Protein AF-A0A349ALE8-F1 (afdb_monomer_lite)

Sequence (79 aa):
MILTETISLKTNGRCDVVNITHYVEAQLAKSNLNSGIVTIFVTGSTAGATTIEYEPGLVADIKEAFERIAPTGIPYAHN

Radius of gyration: 15.95 Å; chains: 1; bounding box: 32×22×46 Å

pLDDT: mean 95.41, std 2.68, range [80.81, 98.19]

Structure (mmCIF, N/CA/C/O backbone):
data_AF-A0A349ALE8-F1
#
_entry.id   AF-A0A349ALE8-F1
#
loop_
_atom_site.group_PDB
_atom_site.id
_atom_site.type_symbol
_atom_site.label_atom_id
_atom_site.label_alt_id
_atom_site.label_comp_id
_atom_site.label_asym_id
_atom_site.label_entity_id
_atom_site.label_seq_id
_atom_site.pdbx_PDB_ins_code
_atom_site.Cartn_x
_atom_site.Cartn_y
_atom_site.Cartn_z
_atom_site.occupancy
_atom_site.B_iso_or_equiv
_atom_site.auth_seq_id
_atom_site.auth_comp_id
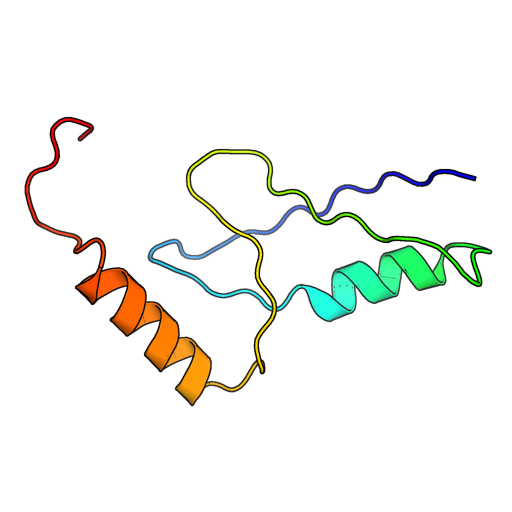_atom_site.auth_asym_id
_atom_site.auth_atom_id
_atom_site.pdbx_PDB_model_num
ATOM 1 N N . MET A 1 1 ? -19.364 3.932 16.910 1.00 84.56 1 MET A N 1
ATOM 2 C CA . MET A 1 1 ? -18.321 4.976 17.019 1.00 84.56 1 MET A CA 1
ATOM 3 C C . MET A 1 1 ? -17.468 4.897 15.768 1.00 84.56 1 MET A C 1
ATOM 5 O O . MET A 1 1 ? -17.173 3.786 15.352 1.00 84.56 1 MET A O 1
ATOM 9 N N . ILE A 1 2 ? -17.139 6.032 15.155 1.00 93.62 2 ILE A N 1
ATOM 10 C CA . ILE A 1 2 ? -16.267 6.105 13.975 1.00 93.62 2 ILE A CA 1
ATOM 11 C C . ILE A 1 2 ? -15.086 6.985 14.370 1.00 93.62 2 ILE A C 1
ATOM 13 O O . ILE A 1 2 ? -15.297 8.060 14.929 1.00 93.62 2 ILE A O 1
ATOM 17 N N . LEU A 1 3 ? -13.873 6.500 14.123 1.00 94.81 3 LEU A N 1
ATOM 18 C CA . LEU A 1 3 ? -12.630 7.225 14.355 1.00 94.81 3 LEU A CA 1
ATOM 19 C C . LEU A 1 3 ? -11.915 7.366 13.015 1.00 94.81 3 LEU A C 1
ATOM 21 O O . LEU A 1 3 ? -11.816 6.391 12.269 1.00 94.81 3 LEU A O 1
ATOM 25 N N . THR A 1 4 ? -11.429 8.569 12.731 1.00 96.62 4 THR A N 1
ATOM 26 C CA . THR A 1 4 ? -10.699 8.876 11.501 1.00 96.62 4 THR A CA 1
ATOM 27 C C . THR A 1 4 ? -9.389 9.531 11.885 1.00 96.62 4 THR A C 1
ATOM 29 O O . THR A 1 4 ? -9.385 10.614 12.459 1.00 96.62 4 THR A O 1
ATOM 32 N N . GLU A 1 5 ? -8.287 8.877 11.540 1.00 96.00 5 GLU A N 1
ATOM 33 C CA . GLU A 1 5 ? -6.934 9.344 11.821 1.00 96.00 5 GLU A CA 1
ATOM 34 C C . GLU A 1 5 ? -6.150 9.472 10.519 1.00 96.00 5 GLU A C 1
ATOM 36 O O . GLU A 1 5 ? -6.401 8.757 9.549 1.00 96.00 5 GLU A O 1
ATOM 41 N N . THR A 1 6 ? -5.185 10.389 10.497 1.00 96.69 6 THR A N 1
ATOM 42 C CA . THR A 1 6 ? -4.272 10.571 9.362 1.00 96.69 6 THR A CA 1
ATOM 43 C C . THR A 1 6 ? -2.844 10.300 9.808 1.00 96.69 6 THR A C 1
ATOM 45 O O . THR A 1 6 ? -2.383 10.846 10.810 1.00 96.69 6 THR A O 1
ATOM 48 N N . ILE A 1 7 ? -2.131 9.476 9.042 1.00 95.25 7 ILE A N 1
ATOM 49 C CA . ILE A 1 7 ? -0.693 9.255 9.201 1.00 95.25 7 ILE A CA 1
ATOM 50 C C . ILE A 1 7 ? 0.047 9.894 8.026 1.00 95.25 7 ILE A C 1
ATOM 52 O O . ILE A 1 7 ? -0.327 9.708 6.871 1.00 95.25 7 ILE A O 1
ATOM 56 N N . SER A 1 8 ? 1.102 10.648 8.326 1.00 95.81 8 SER A N 1
ATOM 57 C CA . SER A 1 8 ? 1.954 11.285 7.320 1.00 95.81 8 SER A CA 1
ATOM 58 C C . SER A 1 8 ? 3.309 10.596 7.305 1.00 95.81 8 SER A C 1
ATOM 60 O O . SER A 1 8 ? 3.992 10.545 8.328 1.00 95.81 8 SER A O 1
ATOM 62 N N . LEU A 1 9 ? 3.706 10.083 6.142 1.00 94.94 9 LEU A N 1
ATOM 63 C CA . LEU A 1 9 ? 4.951 9.346 5.952 1.00 94.94 9 LEU A CA 1
ATOM 64 C C . LEU A 1 9 ? 5.812 10.050 4.906 1.00 94.94 9 LEU A C 1
ATOM 66 O O . LEU A 1 9 ? 5.303 10.585 3.923 1.00 94.94 9 LEU A O 1
ATOM 70 N N . LYS A 1 10 ? 7.127 10.037 5.116 1.00 95.19 10 LYS A N 1
ATOM 71 C CA . LYS A 1 10 ? 8.103 10.426 4.095 1.00 95.19 10 LYS A CA 1
ATOM 72 C C . LYS A 1 10 ? 8.667 9.156 3.478 1.00 95.19 10 LYS A C 1
ATOM 74 O O . LYS A 1 10 ? 9.078 8.266 4.215 1.00 95.19 10 LYS A O 1
ATOM 79 N N . THR A 1 11 ? 8.687 9.094 2.153 1.00 95.31 11 THR A N 1
ATOM 80 C CA . THR A 1 11 ? 9.237 7.965 1.397 1.00 95.31 11 THR A CA 1
ATOM 81 C C . THR A 1 11 ? 10.446 8.414 0.587 1.00 95.31 11 THR A C 1
ATOM 83 O O . THR A 1 11 ? 10.600 9.597 0.275 1.00 95.31 11 THR A O 1
ATOM 86 N N . ASN A 1 12 ? 11.297 7.461 0.221 1.00 94.31 12 ASN A N 1
ATOM 87 C CA . ASN A 1 12 ? 12.456 7.701 -0.640 1.00 94.31 12 ASN A CA 1
ATOM 88 C C . ASN A 1 12 ? 12.102 7.694 -2.144 1.00 94.31 12 ASN A C 1
ATOM 90 O O . ASN A 1 12 ? 12.979 7.865 -2.990 1.00 94.31 12 ASN A O 1
ATOM 94 N N . GLY A 1 13 ? 10.823 7.500 -2.491 1.00 90.75 13 GLY A N 1
ATOM 95 C CA . GLY A 1 13 ? 10.373 7.268 -3.866 1.00 90.75 13 GLY A CA 1
ATOM 96 C C . GLY A 1 13 ? 10.797 5.896 -4.410 1.00 90.75 13 GLY A C 1
ATOM 97 O O . GLY A 1 13 ? 11.307 5.059 -3.673 1.00 90.75 13 GLY A O 1
ATOM 98 N N . ARG A 1 14 ? 10.575 5.658 -5.712 1.00 89.19 14 ARG A N 1
ATOM 99 C CA . ARG A 1 14 ? 11.005 4.432 -6.429 1.00 89.19 14 ARG A CA 1
ATOM 100 C C . ARG A 1 14 ? 10.556 3.124 -5.756 1.00 89.19 14 ARG A C 1
ATOM 102 O O . ARG A 1 14 ? 11.376 2.271 -5.431 1.00 89.19 14 ARG A O 1
ATOM 109 N N . CYS A 1 15 ? 9.245 2.978 -5.557 1.00 93.75 15 CYS A N 1
ATOM 110 C CA . CYS A 1 15 ? 8.652 1.805 -4.904 1.00 93.75 15 CYS A CA 1
ATOM 111 C C . CYS A 1 15 ? 9.198 1.567 -3.479 1.00 93.75 15 CYS A C 1
ATOM 113 O O . CYS A 1 15 ? 9.523 0.448 -3.092 1.00 93.75 15 CYS A O 1
ATOM 115 N N . ASP A 1 16 ? 9.338 2.627 -2.679 1.00 95.94 16 ASP A N 1
ATOM 116 C CA . ASP A 1 16 ? 9.675 2.481 -1.262 1.00 95.94 16 ASP A CA 1
ATOM 117 C C . ASP A 1 16 ? 8.540 1.761 -0.515 1.00 95.94 16 ASP A C 1
ATOM 119 O O . ASP A 1 16 ? 7.387 2.196 -0.560 1.00 95.94 16 ASP A O 1
ATOM 123 N N . VAL A 1 17 ? 8.863 0.657 0.160 1.00 96.44 17 VAL A N 1
ATOM 124 C CA . VAL A 1 17 ? 7.886 -0.175 0.872 1.00 96.44 17 VAL A CA 1
ATOM 125 C C . VAL A 1 17 ? 8.024 0.122 2.356 1.00 96.44 17 VAL A C 1
ATOM 127 O O . VAL A 1 17 ? 9.037 -0.205 2.966 1.00 96.44 17 VAL A O 1
ATOM 130 N N . VAL A 1 18 ? 7.002 0.747 2.936 1.00 96.69 18 VAL A N 1
ATOM 131 C CA . VAL A 1 18 ? 7.000 1.160 4.342 1.00 96.69 18 VAL A CA 1
ATOM 132 C C . VAL A 1 18 ? 6.024 0.287 5.118 1.00 96.69 18 VAL A C 1
ATOM 134 O O . VAL A 1 18 ? 4.832 0.264 4.813 1.00 96.69 18 VAL A O 1
ATOM 137 N N . ASN A 1 19 ? 6.509 -0.409 6.146 1.00 97.31 19 ASN A N 1
ATOM 138 C CA . ASN A 1 19 ? 5.628 -1.115 7.071 1.00 97.31 19 ASN A CA 1
ATOM 139 C C . ASN A 1 19 ? 4.841 -0.102 7.912 1.00 97.31 19 ASN A C 1
ATOM 141 O O . ASN A 1 19 ? 5.434 0.658 8.681 1.00 97.31 19 ASN A O 1
ATOM 145 N N . ILE A 1 20 ? 3.511 -0.101 7.772 1.00 97.44 20 ILE A N 1
ATOM 146 C CA . ILE A 1 20 ? 2.626 0.800 8.520 1.00 97.44 20 ILE A CA 1
ATOM 147 C C . ILE A 1 20 ? 1.896 0.136 9.695 1.00 97.44 20 ILE A C 1
ATOM 149 O O . ILE A 1 20 ? 1.097 0.794 10.361 1.00 97.44 20 ILE A O 1
ATOM 153 N N . THR A 1 21 ? 2.154 -1.147 9.958 1.00 97.56 21 THR A N 1
ATOM 154 C CA . THR A 1 21 ? 1.402 -1.959 10.932 1.00 97.56 21 THR A CA 1
ATOM 155 C C . THR A 1 21 ? 1.397 -1.317 12.317 1.00 97.56 21 THR A C 1
ATOM 157 O O . TH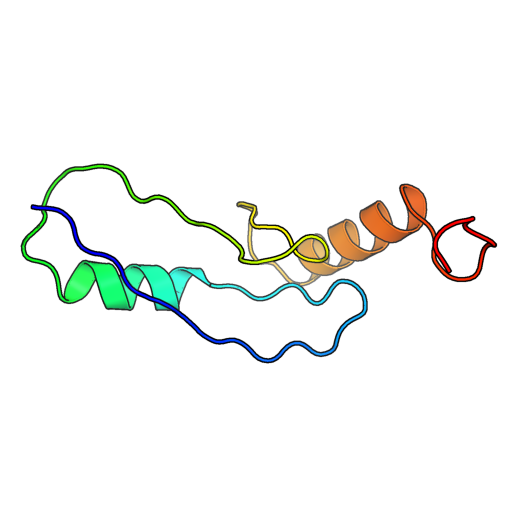R A 1 21 ? 0.330 -1.081 12.880 1.00 97.56 21 THR A O 1
ATOM 160 N N . HIS A 1 22 ? 2.566 -0.903 12.815 1.00 97.19 22 HIS A N 1
ATOM 161 C CA . HIS A 1 22 ? 2.692 -0.274 14.133 1.00 97.19 22 HIS A CA 1
ATOM 162 C C . HIS A 1 22 ? 1.986 1.082 14.221 1.00 97.19 22 HIS A C 1
ATOM 164 O O . HIS A 1 22 ? 1.509 1.460 15.289 1.00 97.19 22 HIS A O 1
ATOM 170 N N . TYR A 1 23 ? 1.882 1.826 13.113 1.00 96.88 23 TYR A N 1
ATOM 171 C CA . TYR A 1 23 ? 1.111 3.070 13.099 1.00 96.88 23 TYR A CA 1
ATOM 172 C C . TYR A 1 23 ? -0.385 2.790 13.248 1.00 96.88 23 TYR A C 1
ATOM 174 O O . TYR A 1 23 ? -1.057 3.501 13.992 1.00 96.88 23 TYR A O 1
ATOM 182 N N . VAL A 1 24 ? -0.902 1.759 12.572 1.00 96.19 24 VAL A N 1
ATOM 183 C CA . VAL A 1 24 ? -2.314 1.357 12.673 1.00 96.19 24 VAL A CA 1
ATOM 184 C C . VAL A 1 24 ? -2.625 0.857 14.084 1.00 96.19 24 VAL A C 1
ATOM 186 O O . VAL A 1 24 ? -3.574 1.337 14.705 1.00 96.19 24 VAL A O 1
ATOM 189 N N . GLU A 1 25 ? -1.790 -0.030 14.630 1.00 96.06 25 GLU A N 1
ATOM 190 C CA . GLU A 1 25 ? -1.919 -0.542 16.002 1.00 96.06 25 GLU A CA 1
ATOM 191 C C . GLU A 1 25 ? -1.935 0.589 17.035 1.00 96.06 25 GLU A C 1
ATOM 193 O O . GLU A 1 25 ? -2.793 0.613 17.918 1.00 96.06 25 GLU A O 1
ATOM 198 N N . ALA A 1 26 ? -1.049 1.579 16.887 1.00 95.44 26 ALA A N 1
ATOM 199 C CA . ALA A 1 26 ? -0.988 2.723 17.789 1.00 95.44 26 ALA A CA 1
ATOM 200 C C . ALA A 1 26 ? -2.263 3.583 17.768 1.00 95.44 26 ALA A C 1
ATOM 202 O O . ALA A 1 26 ? -2.600 4.178 18.792 1.00 95.44 26 ALA A O 1
ATOM 203 N N . GLN A 1 27 ? -2.978 3.674 16.639 1.00 94.81 27 GLN A N 1
ATOM 204 C CA . GLN A 1 27 ? -4.266 4.382 16.598 1.00 94.81 27 GLN A CA 1
ATOM 205 C C . GLN A 1 27 ? -5.401 3.540 17.182 1.00 94.81 27 GLN A C 1
ATOM 207 O O . GLN A 1 27 ? -6.234 4.067 17.919 1.00 94.81 27 GLN A O 1
ATOM 212 N N . LEU A 1 28 ? -5.411 2.229 16.927 1.00 94.12 28 LEU A N 1
ATOM 213 C CA . LEU A 1 28 ? -6.410 1.326 17.503 1.00 94.12 28 LEU A CA 1
ATOM 214 C C . LEU A 1 28 ? -6.300 1.248 19.027 1.00 94.12 28 LEU A C 1
ATOM 216 O O . LEU A 1 28 ? -7.325 1.279 19.704 1.00 94.12 28 LEU A O 1
ATOM 220 N N . ALA A 1 29 ? -5.080 1.241 19.571 1.00 94.19 29 ALA A N 1
ATOM 221 C CA . ALA A 1 29 ? -4.826 1.202 21.012 1.00 94.19 29 ALA A CA 1
ATOM 222 C C . ALA A 1 29 ? -5.361 2.430 21.773 1.00 94.19 29 ALA A C 1
ATOM 224 O O . ALA A 1 29 ? -5.591 2.357 22.976 1.00 94.19 29 ALA A O 1
ATOM 225 N N . LYS A 1 30 ? -5.572 3.562 21.088 1.00 93.50 30 LYS A N 1
ATOM 226 C CA . LYS A 1 30 ? -6.193 4.767 21.671 1.00 93.50 30 LYS A CA 1
ATOM 227 C C . LYS A 1 30 ? -7.720 4.704 21.668 1.00 93.50 30 LYS A C 1
ATOM 229 O O . LYS A 1 30 ? -8.371 5.559 22.265 1.00 93.50 30 LYS A O 1
ATOM 234 N N . SER A 1 31 ? -8.295 3.740 20.955 1.00 91.81 31 SER A N 1
ATOM 235 C CA . SER A 1 31 ? -9.737 3.567 20.849 1.00 91.81 31 SER A CA 1
ATOM 236 C C . SER A 1 31 ? -10.265 2.636 21.940 1.00 91.81 31 SER A C 1
ATOM 238 O O . SER A 1 31 ? -9.578 1.727 22.388 1.00 91.81 31 SER A O 1
ATOM 240 N N . ASN A 1 32 ? -11.535 2.808 22.305 1.00 91.94 32 ASN A N 1
ATOM 241 C CA . ASN A 1 32 ? -12.267 1.851 23.141 1.00 91.94 32 ASN A CA 1
ATOM 242 C C . ASN A 1 32 ? -13.025 0.808 22.287 1.00 91.94 32 ASN A C 1
ATOM 244 O O . ASN A 1 32 ? -14.067 0.300 22.705 1.00 91.94 32 ASN A O 1
ATOM 248 N N . LEU A 1 33 ? -12.577 0.555 21.048 1.00 93.56 33 LEU A N 1
ATOM 249 C CA . LEU A 1 33 ? -13.211 -0.397 20.131 1.00 93.56 33 LEU A CA 1
ATOM 250 C C . LEU A 1 33 ? -12.628 -1.795 20.328 1.00 93.56 33 LEU A C 1
ATOM 252 O O . LEU A 1 33 ? -11.431 -1.996 20.175 1.00 93.56 33 LEU A O 1
ATOM 256 N N . ASN A 1 34 ? -13.500 -2.772 20.573 1.00 93.25 34 ASN A N 1
ATOM 257 C CA . ASN A 1 34 ? -13.106 -4.180 20.711 1.00 93.25 34 ASN A CA 1
ATOM 258 C C . ASN A 1 34 ? -13.436 -5.027 19.469 1.00 93.25 34 ASN A C 1
ATOM 260 O O . ASN A 1 34 ? -12.996 -6.166 19.358 1.00 93.25 34 ASN A O 1
ATOM 264 N N . SER A 1 35 ? -14.252 -4.507 18.548 1.00 96.00 35 SER A N 1
ATOM 265 C CA . SER A 1 35 ? -14.661 -5.192 17.319 1.00 96.00 35 SER A CA 1
ATOM 266 C C . SER A 1 35 ? -15.124 -4.171 16.282 1.00 96.00 35 SER A C 1
ATOM 268 O O . SER A 1 35 ? -15.750 -3.167 16.635 1.00 96.00 35 SER A O 1
ATOM 270 N N . GLY A 1 36 ? -14.807 -4.409 15.010 1.00 94.81 36 GLY A N 1
ATOM 271 C CA . GLY A 1 36 ? -15.176 -3.523 13.913 1.00 94.81 36 GLY A CA 1
ATOM 272 C C . GLY A 1 36 ? -14.357 -3.769 12.650 1.00 94.81 36 GLY A C 1
ATOM 273 O O . GLY A 1 36 ? -13.774 -4.834 12.467 1.00 94.81 36 GLY A O 1
ATOM 274 N N . ILE A 1 37 ? -14.329 -2.758 11.783 1.00 96.69 37 ILE A N 1
ATOM 275 C CA . ILE A 1 37 ? -13.592 -2.758 10.517 1.00 96.69 37 ILE A CA 1
ATOM 2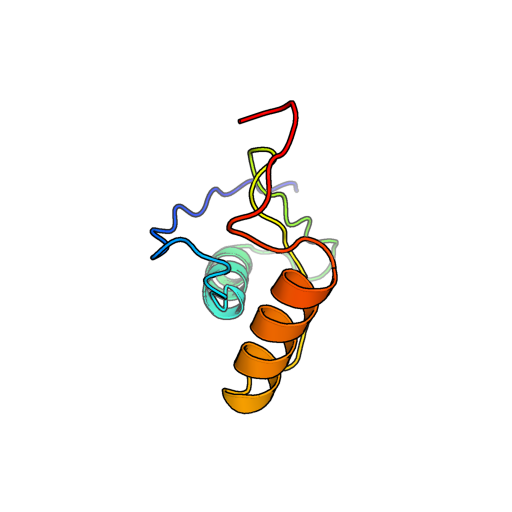76 C C . ILE A 1 37 ? -12.612 -1.587 10.534 1.00 96.69 37 ILE A C 1
ATOM 278 O O . ILE A 1 37 ? -12.973 -0.480 10.934 1.00 96.69 37 ILE A O 1
ATOM 282 N N . VAL A 1 38 ? -11.390 -1.825 10.058 1.00 96.50 38 VAL A N 1
ATOM 283 C CA . VAL A 1 38 ? -10.390 -0.784 9.802 1.00 96.50 38 VAL A CA 1
ATOM 284 C C . VAL A 1 38 ? -10.296 -0.578 8.299 1.00 96.50 38 VAL A C 1
ATOM 286 O O . VAL A 1 38 ? -10.094 -1.531 7.553 1.00 96.50 38 VAL A O 1
ATOM 289 N N . THR A 1 39 ? -10.445 0.666 7.854 1.00 97.31 39 THR A N 1
ATOM 290 C CA . THR A 1 39 ? -10.227 1.041 6.453 1.00 97.31 39 THR A CA 1
ATOM 291 C C . THR A 1 39 ? -8.918 1.805 6.351 1.00 97.31 39 THR A C 1
ATOM 293 O O . THR A 1 39 ? -8.753 2.834 7.001 1.00 97.31 39 THR A O 1
ATOM 296 N N . ILE A 1 40 ? -7.996 1.305 5.529 1.00 97.69 40 ILE A N 1
ATOM 297 C CA . ILE A 1 40 ? -6.744 1.987 5.200 1.00 97.69 40 ILE A CA 1
ATOM 298 C C . ILE A 1 40 ? -6.911 2.593 3.812 1.00 97.69 40 ILE A C 1
ATOM 300 O O . ILE A 1 40 ? -7.232 1.887 2.857 1.00 97.69 40 ILE A O 1
ATOM 304 N N . PHE A 1 41 ? -6.701 3.901 3.708 1.00 97.31 41 PHE A N 1
ATOM 305 C CA . PHE A 1 41 ? -6.868 4.640 2.466 1.00 97.31 41 PHE A CA 1
ATOM 306 C C . PHE A 1 41 ? -5.645 5.513 2.197 1.00 97.31 41 PHE A C 1
ATOM 308 O O . PHE A 1 41 ? -5.206 6.262 3.070 1.00 97.31 41 PHE A O 1
ATOM 315 N N . VAL A 1 42 ? -5.106 5.414 0.982 1.00 96.81 42 VAL A N 1
ATOM 316 C CA . VAL A 1 42 ? -4.000 6.252 0.511 1.00 96.81 42 VAL A CA 1
ATOM 317 C C . VAL A 1 42 ? -4.576 7.448 -0.232 1.00 96.81 42 VAL A C 1
ATOM 319 O O . VAL A 1 42 ? -5.347 7.295 -1.177 1.00 96.81 42 VAL A O 1
ATOM 322 N N . THR A 1 43 ? -4.190 8.651 0.177 1.00 95.06 43 THR A N 1
ATOM 323 C CA . THR A 1 43 ? -4.557 9.883 -0.519 1.00 95.06 43 THR A CA 1
ATOM 324 C C . THR A 1 43 ? -3.630 10.103 -1.719 1.00 95.06 43 THR A C 1
ATOM 326 O O . THR A 1 43 ? -2.455 10.422 -1.563 1.00 95.06 43 THR A O 1
ATOM 329 N N . GLY A 1 44 ? -4.156 9.939 -2.936 1.00 94.31 44 GLY A N 1
ATOM 330 C CA . GLY A 1 44 ? -3.424 10.170 -4.190 1.00 94.31 44 GLY A CA 1
ATOM 331 C C . GLY A 1 44 ? -3.403 8.953 -5.119 1.00 94.31 44 GLY A C 1
ATOM 332 O O . GLY A 1 44 ? -3.975 7.915 -4.806 1.00 94.31 44 GLY A O 1
ATOM 333 N N . SER A 1 45 ? -2.766 9.097 -6.284 1.00 93.94 45 SER A N 1
ATOM 334 C CA . SER A 1 45 ? -2.758 8.081 -7.353 1.00 93.94 45 SER A CA 1
ATOM 335 C C . SER A 1 45 ? -1.429 7.337 -7.524 1.00 93.94 45 SER A C 1
ATOM 337 O O . SER A 1 45 ? -1.363 6.390 -8.301 1.00 93.94 45 SER A O 1
ATOM 339 N N . THR A 1 46 ? -0.365 7.753 -6.832 1.00 94.38 46 THR A N 1
ATOM 340 C CA . THR A 1 46 ? 1.009 7.258 -7.052 1.00 94.38 46 THR A CA 1
ATOM 341 C C . THR A 1 46 ? 1.548 6.397 -5.907 1.00 94.38 46 THR A C 1
ATOM 343 O O . THR A 1 46 ? 2.738 6.088 -5.865 1.00 94.38 46 THR A O 1
ATOM 346 N N . ALA A 1 47 ? 0.681 5.993 -4.979 1.00 95.69 47 ALA A N 1
ATOM 347 C CA . ALA A 1 47 ? 0.991 5.069 -3.895 1.00 95.69 47 ALA A CA 1
ATOM 348 C C . ALA A 1 47 ? -0.173 4.089 -3.689 1.00 95.69 47 ALA A C 1
ATOM 350 O O . ALA A 1 47 ? -1.309 4.368 -4.069 1.00 95.69 47 ALA A O 1
ATOM 351 N N . GLY A 1 48 ? 0.115 2.940 -3.081 1.00 95.12 48 GLY A N 1
ATOM 352 C CA . GLY A 1 48 ? -0.870 1.903 -2.782 1.00 95.12 48 GLY A CA 1
ATOM 353 C C . GLY A 1 48 ? -0.689 1.349 -1.373 1.00 95.12 48 GLY A C 1
ATOM 354 O O . GLY A 1 48 ? 0.385 1.465 -0.787 1.00 95.12 48 GLY A O 1
ATOM 355 N N . ALA A 1 49 ? -1.749 0.749 -0.835 1.00 96.50 49 ALA A N 1
ATOM 356 C CA . ALA A 1 49 ? -1.711 -0.013 0.407 1.00 96.50 49 ALA A CA 1
ATOM 357 C C . ALA A 1 49 ? -1.947 -1.491 0.089 1.00 96.50 49 ALA A C 1
ATOM 359 O O . ALA A 1 49 ? -2.833 -1.831 -0.693 1.00 96.50 49 ALA A O 1
ATOM 360 N N . THR A 1 50 ? -1.148 -2.363 0.694 1.00 96.38 50 THR A N 1
ATOM 361 C CA . THR A 1 50 ? -1.281 -3.815 0.569 1.00 96.38 50 THR A CA 1
ATOM 362 C C . THR A 1 50 ? -0.870 -4.486 1.876 1.00 96.38 50 THR A C 1
ATOM 364 O O . THR A 1 50 ? -0.326 -3.840 2.773 1.00 96.38 50 THR A O 1
ATOM 367 N N . THR A 1 51 ? -1.127 -5.783 1.979 1.00 97.12 51 THR A N 1
ATOM 368 C CA . THR A 1 51 ? -0.708 -6.637 3.090 1.00 97.12 51 THR A CA 1
ATOM 369 C C . THR A 1 51 ? 0.213 -7.723 2.562 1.00 97.12 51 THR A C 1
ATOM 371 O O . THR A 1 51 ? -0.162 -8.442 1.636 1.00 97.12 51 THR A O 1
ATOM 374 N N . ILE A 1 52 ? 1.393 -7.849 3.157 1.00 96.56 52 ILE A N 1
ATOM 375 C CA . ILE A 1 52 ? 2.420 -8.839 2.816 1.00 96.56 52 ILE A CA 1
ATOM 376 C C . ILE A 1 52 ? 3.208 -9.186 4.083 1.00 96.56 52 ILE A C 1
ATOM 378 O O . ILE A 1 52 ? 3.162 -8.436 5.062 1.00 96.56 52 ILE A O 1
ATOM 382 N N . GLU A 1 53 ? 3.978 -10.269 4.056 1.00 97.62 53 GLU A N 1
ATOM 383 C CA . GLU A 1 53 ? 5.027 -10.470 5.055 1.00 97.62 53 GLU A CA 1
ATOM 384 C C . GLU A 1 53 ? 6.123 -9.409 4.866 1.00 97.62 53 GLU A C 1
ATOM 386 O O . GLU A 1 53 ? 6.646 -9.222 3.767 1.00 97.62 53 GLU A O 1
ATOM 391 N N . TYR A 1 54 ? 6.453 -8.670 5.927 1.00 97.00 54 TYR A N 1
ATOM 392 C CA . TYR A 1 54 ? 7.471 -7.622 5.854 1.00 97.00 54 TYR A CA 1
ATOM 393 C C . TYR A 1 54 ? 8.865 -8.200 6.118 1.00 97.00 54 TYR A C 1
ATOM 395 O O . TYR A 1 54 ? 9.458 -7.995 7.178 1.00 97.00 54 TYR A O 1
ATOM 403 N N . GLU A 1 55 ? 9.367 -8.943 5.138 1.00 97.75 55 GLU A N 1
ATOM 404 C CA . GLU A 1 55 ? 10.700 -9.545 5.126 1.00 97.75 55 GLU A CA 1
ATOM 405 C C . GLU A 1 55 ? 11.564 -8.856 4.045 1.00 97.75 55 GLU A C 1
ATOM 407 O O . GLU A 1 55 ? 11.056 -8.570 2.957 1.00 97.75 55 GLU A O 1
ATOM 412 N N . PRO A 1 56 ? 12.841 -8.517 4.320 1.00 96.88 56 PRO A N 1
ATOM 413 C CA . PRO A 1 56 ? 13.695 -7.790 3.376 1.00 96.88 56 PRO A CA 1
ATOM 414 C C . PRO A 1 56 ? 13.787 -8.373 1.957 1.00 96.88 56 PRO A C 1
ATOM 416 O O . PRO A 1 56 ? 13.788 -7.600 0.996 1.00 96.88 56 PRO A O 1
ATOM 419 N N . GLY A 1 57 ? 13.857 -9.698 1.815 1.00 98.19 57 GLY A N 1
ATOM 420 C CA . GLY A 1 57 ? 13.836 -10.401 0.532 1.00 98.19 57 GLY A CA 1
ATOM 421 C C . GLY A 1 57 ? 12.517 -10.213 -0.214 1.00 98.19 57 GLY A C 1
ATOM 422 O O . GLY A 1 57 ? 12.527 -9.727 -1.343 1.00 98.19 57 GLY A O 1
ATOM 423 N N . LEU A 1 58 ? 11.375 -10.460 0.432 1.00 97.75 58 LEU A N 1
ATOM 424 C CA . LEU A 1 58 ? 10.063 -10.256 -0.200 1.00 97.75 58 LEU A CA 1
ATOM 425 C C . LEU A 1 58 ? 9.806 -8.781 -0.566 1.00 97.75 58 LEU A C 1
ATOM 427 O O . LEU A 1 58 ? 9.182 -8.473 -1.585 1.00 97.75 58 LEU A O 1
ATOM 431 N N . VAL A 1 59 ? 10.318 -7.842 0.235 1.00 97.44 59 VAL A N 1
ATOM 432 C CA . VAL A 1 59 ? 10.292 -6.410 -0.099 1.00 97.44 59 VAL A CA 1
ATOM 433 C C . VAL A 1 59 ? 11.091 -6.126 -1.375 1.00 97.44 59 VAL A C 1
ATOM 435 O O . VAL A 1 59 ? 10.660 -5.303 -2.187 1.00 97.44 59 VAL A O 1
ATOM 438 N N . ALA A 1 60 ? 12.235 -6.786 -1.574 1.00 97.62 60 ALA A N 1
ATOM 439 C CA . ALA A 1 60 ? 12.993 -6.683 -2.818 1.00 97.62 60 ALA A CA 1
ATOM 440 C C . ALA A 1 60 ? 12.218 -7.299 -3.995 1.00 97.62 60 ALA A C 1
ATOM 442 O O . ALA A 1 60 ? 12.061 -6.636 -5.021 1.00 97.62 60 ALA A O 1
ATOM 443 N N . ASP A 1 61 ? 11.635 -8.488 -3.814 1.00 97.62 61 ASP A N 1
ATOM 444 C CA . ASP A 1 61 ? 10.857 -9.181 -4.849 1.00 97.62 61 ASP A CA 1
ATOM 445 C C . ASP A 1 61 ? 9.693 -8.329 -5.378 1.00 97.62 61 ASP A C 1
ATOM 447 O O . ASP A 1 61 ? 9.440 -8.283 -6.586 1.00 97.62 61 ASP A O 1
ATOM 451 N N . ILE A 1 62 ? 8.993 -7.608 -4.496 1.00 96.50 62 ILE A N 1
ATOM 452 C CA . ILE A 1 62 ? 7.895 -6.706 -4.878 1.00 96.50 62 ILE A CA 1
ATOM 453 C C . ILE A 1 62 ? 8.393 -5.529 -5.707 1.00 96.50 62 ILE A C 1
ATOM 455 O O . ILE A 1 62 ? 7.768 -5.183 -6.712 1.00 96.50 62 ILE A O 1
ATOM 459 N N . LYS A 1 63 ? 9.514 -4.918 -5.311 1.00 95.94 63 LYS A N 1
ATOM 460 C CA . LYS A 1 63 ? 10.112 -3.810 -6.068 1.00 95.94 63 LYS A CA 1
ATOM 461 C C . LYS A 1 63 ? 10.459 -4.260 -7.482 1.00 95.94 63 LYS A C 1
ATOM 463 O O . LYS A 1 63 ? 10.118 -3.579 -8.445 1.00 95.94 63 LYS A O 1
ATOM 468 N N . GLU A 1 64 ? 11.062 -5.438 -7.614 1.00 97.50 64 GLU A N 1
ATOM 469 C CA . GLU A 1 64 ? 11.373 -6.005 -8.923 1.00 97.50 64 GLU A CA 1
ATOM 470 C C . GLU A 1 64 ? 10.122 -6.385 -9.722 1.00 97.50 64 GLU A C 1
ATOM 472 O O . GLU A 1 64 ? 10.087 -6.213 -10.940 1.00 97.50 64 GLU A O 1
ATOM 477 N N . ALA A 1 65 ? 9.080 -6.903 -9.066 1.00 96.75 65 ALA A N 1
ATOM 478 C CA . ALA A 1 65 ? 7.821 -7.227 -9.727 1.00 96.75 65 ALA A CA 1
ATOM 479 C C . ALA A 1 65 ? 7.157 -5.975 -10.313 1.00 96.75 65 ALA A C 1
ATOM 481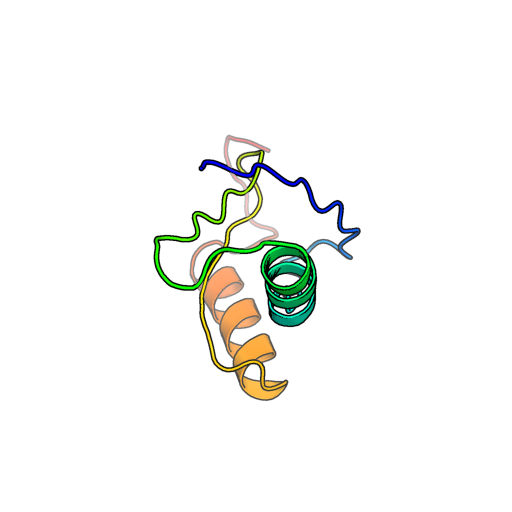 O O . ALA A 1 65 ? 6.716 -6.012 -11.462 1.00 96.75 65 ALA A O 1
ATOM 482 N N . PHE A 1 66 ? 7.137 -4.862 -9.574 1.00 95.69 66 PHE A N 1
ATOM 483 C CA . PHE A 1 66 ? 6.625 -3.593 -10.090 1.00 95.69 66 PHE A CA 1
ATOM 484 C C . PHE A 1 66 ? 7.447 -3.073 -11.264 1.00 95.69 66 PHE A C 1
ATOM 486 O O . PHE A 1 66 ? 6.858 -2.666 -12.261 1.00 95.69 66 PHE A O 1
ATOM 493 N N . GLU A 1 67 ? 8.775 -3.165 -11.196 1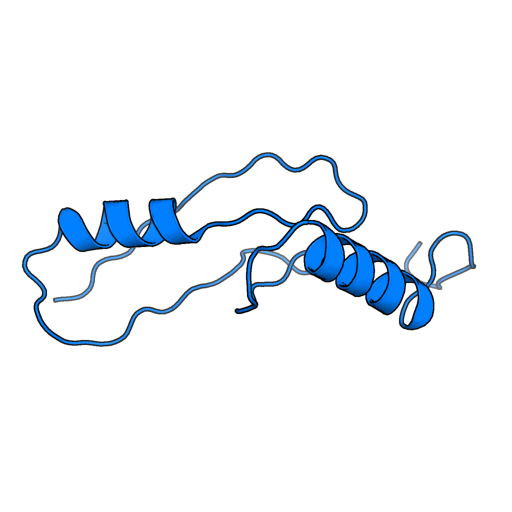.00 96.75 67 GLU A N 1
ATOM 494 C CA . GLU A 1 67 ? 9.640 -2.770 -12.310 1.00 96.75 67 GLU A CA 1
ATOM 495 C C . GLU A 1 67 ? 9.403 -3.638 -13.562 1.00 96.75 67 GLU A C 1
ATOM 497 O O . GLU A 1 67 ? 9.470 -3.145 -14.681 1.00 96.75 67 GLU A O 1
ATOM 502 N N . ARG A 1 68 ? 9.056 -4.925 -13.408 1.00 97.62 68 ARG A N 1
ATOM 503 C CA . ARG A 1 68 ? 8.674 -5.789 -14.544 1.00 97.62 68 ARG A CA 1
ATOM 504 C C . ARG A 1 68 ? 7.296 -5.452 -15.123 1.00 97.62 68 ARG A C 1
ATOM 506 O O . ARG A 1 68 ? 7.105 -5.582 -16.329 1.00 97.62 68 ARG A O 1
ATOM 513 N N . ILE A 1 69 ? 6.332 -5.073 -14.282 1.00 96.75 69 ILE A N 1
ATOM 514 C CA . ILE A 1 69 ? 4.940 -4.793 -14.687 1.00 96.75 69 ILE A CA 1
ATOM 515 C C . ILE A 1 69 ? 4.805 -3.397 -15.311 1.00 96.75 69 ILE A C 1
ATOM 517 O O . ILE A 1 69 ? 4.114 -3.231 -16.314 1.00 96.75 69 ILE A O 1
ATOM 521 N N . ALA A 1 70 ? 5.444 -2.400 -14.703 1.00 95.19 70 ALA A N 1
ATOM 522 C CA . ALA A 1 70 ? 5.386 -0.994 -15.082 1.00 95.19 70 ALA A CA 1
ATOM 523 C C . ALA A 1 70 ? 6.806 -0.398 -15.022 1.00 95.19 70 ALA A C 1
ATOM 525 O O . ALA A 1 70 ? 7.130 0.337 -14.086 1.00 95.19 70 ALA A O 1
ATOM 526 N N . PRO A 1 71 ? 7.670 -0.741 -15.993 1.00 95.50 71 PRO A N 1
ATOM 527 C CA . PRO A 1 71 ? 9.082 -0.377 -15.969 1.00 95.50 71 PRO A CA 1
ATOM 528 C C . PRO A 1 71 ? 9.294 1.129 -15.993 1.00 95.50 71 PRO A C 1
ATOM 530 O O . PRO A 1 71 ? 8.607 1.872 -16.699 1.00 95.50 71 PRO A O 1
ATOM 533 N N . THR A 1 72 ? 10.300 1.577 -15.258 1.00 94.06 72 THR A N 1
ATOM 534 C CA . THR A 1 72 ? 10.819 2.936 -15.335 1.00 94.06 72 THR A CA 1
ATOM 535 C C . THR A 1 72 ? 11.748 3.097 -16.541 1.00 94.06 72 THR A C 1
ATOM 537 O O . THR A 1 72 ? 12.201 2.135 -17.158 1.00 94.06 72 THR A O 1
ATOM 540 N N . GLY A 1 73 ? 12.016 4.345 -16.931 1.00 94.19 73 GLY A N 1
ATOM 541 C CA . GLY A 1 73 ? 12.980 4.654 -17.995 1.00 94.19 73 GLY A CA 1
ATOM 542 C C . GLY A 1 73 ? 12.493 4.407 -19.428 1.00 94.19 73 GLY A C 1
ATOM 543 O O . GLY A 1 73 ? 13.253 4.645 -20.365 1.00 94.19 73 GLY A O 1
ATOM 544 N N . ILE A 1 74 ? 11.238 3.994 -19.617 1.00 96.44 74 ILE A N 1
ATOM 545 C CA . ILE A 1 74 ? 10.590 3.919 -20.932 1.00 96.44 74 ILE A CA 1
ATOM 546 C C . ILE A 1 74 ? 9.619 5.098 -21.131 1.00 96.44 74 ILE A C 1
ATOM 548 O O . ILE A 1 74 ? 9.151 5.686 -20.149 1.00 96.44 74 ILE A O 1
ATOM 552 N N . PRO A 1 75 ? 9.310 5.485 -22.381 1.00 97.00 75 PRO A N 1
ATOM 553 C CA . PRO A 1 75 ? 8.364 6.563 -22.635 1.00 97.00 75 PRO A CA 1
ATOM 554 C C . PRO A 1 75 ? 6.934 6.156 -22.257 1.00 97.00 75 PRO A C 1
ATOM 556 O O . PRO A 1 75 ? 6.399 5.176 -22.773 1.00 97.00 75 PRO A O 1
ATOM 559 N N . TYR A 1 76 ? 6.295 6.971 -21.419 1.00 96.38 76 TYR A N 1
ATOM 560 C CA . TYR A 1 76 ? 4.853 6.954 -21.184 1.00 96.38 76 TYR A CA 1
ATOM 561 C C . TYR A 1 76 ? 4.246 8.264 -21.683 1.00 96.38 76 TYR A C 1
ATOM 563 O O . TYR A 1 76 ? 4.852 9.321 -21.544 1.00 96.38 76 TYR A O 1
ATOM 571 N N . ALA A 1 77 ? 3.020 8.217 -22.206 1.00 97.56 77 ALA A N 1
ATOM 572 C CA . ALA A 1 77 ? 2.308 9.416 -22.664 1.00 97.56 77 ALA A CA 1
ATOM 573 C C . ALA A 1 77 ? 1.939 10.395 -21.528 1.00 97.56 77 ALA A C 1
ATOM 575 O O . ALA A 1 77 ? 1.525 11.516 -21.800 1.00 97.56 77 ALA A O 1
ATOM 576 N N . HIS A 1 78 ? 2.044 9.959 -20.269 1.00 93.88 78 HIS A N 1
ATOM 577 C CA . HIS A 1 78 ? 1.742 10.757 -19.080 1.00 93.88 78 HIS A CA 1
ATOM 578 C C . HIS A 1 78 ? 2.969 11.485 -18.497 1.00 93.88 78 HIS A C 1
ATOM 580 O O . HIS A 1 78 ? 2.823 12.203 -17.510 1.00 93.88 78 HIS A O 1
ATOM 586 N N . ASN A 1 79 ? 4.158 11.275 -19.074 1.00 80.81 79 ASN A N 1
ATOM 587 C CA . ASN A 1 79 ? 5.401 11.914 -18.634 1.00 80.81 79 ASN A CA 1
ATOM 588 C C . ASN A 1 79 ? 5.536 13.347 -19.151 1.00 80.81 79 ASN A C 1
ATO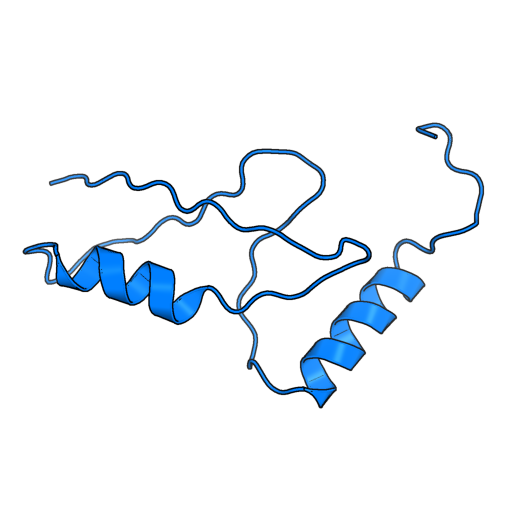M 590 O O . ASN A 1 79 ? 5.146 13.595 -20.315 1.00 80.81 79 ASN A O 1
#

Secondary structure (DSSP, 8-state):
------------SSS-----HHHHHHHHTTS--SS-------SSSS---------HHHHHHHHHHHHHHS-SSS--TT-

Foldseek 3Di:
DDDDDDDDDDAPDQLGDDDCPVVVVVVVVVDPDPDDDDDDDDPDDRDDDDDDPPDPVVSVVVSVVCCVVPNPPDDDPVD